Protein AF-A0A3D2FA81-F1 (afdb_monomer_lite)

Structure (mmCIF, N/CA/C/O backbone):
data_AF-A0A3D2FA81-F1
#
_entry.id   AF-A0A3D2FA81-F1
#
loop_
_atom_site.group_PDB
_atom_site.id
_atom_site.type_symbol
_atom_site.label_atom_id
_atom_site.label_alt_id
_atom_site.label_comp_id
_atom_site.label_asym_id
_atom_site.label_entity_id
_atom_site.label_seq_id
_atom_site.pdbx_PDB_ins_code
_atom_site.Cartn_x
_atom_site.Cartn_y
_atom_site.Cartn_z
_atom_site.occupancy
_atom_site.B_iso_or_equiv
_atom_site.auth_seq_id
_atom_site.auth_comp_id
_atom_site.auth_asym_id
_atom_site.auth_atom_id
_atom_site.pdbx_PDB_model_num
ATOM 1 N N . PRO A 1 1 ? 9.996 10.946 -12.824 1.00 70.06 1 PRO A N 1
ATOM 2 C CA . PRO A 1 1 ? 8.998 9.872 -12.596 1.00 70.06 1 PRO A CA 1
ATOM 3 C C . PRO A 1 1 ? 7.929 9.846 -13.703 1.00 70.06 1 PRO A C 1
ATOM 5 O O . PRO A 1 1 ? 7.212 10.825 -13.882 1.00 70.06 1 PRO A O 1
ATOM 8 N N . ASN A 1 2 ? 7.824 8.743 -14.449 1.00 84.31 2 ASN A N 1
ATOM 9 C CA . ASN A 1 2 ? 6.885 8.571 -15.574 1.00 84.31 2 ASN A CA 1
ATOM 10 C C . ASN A 1 2 ? 5.669 7.685 -15.235 1.00 84.31 2 ASN A C 1
ATOM 12 O O . ASN A 1 2 ? 5.020 7.141 -16.125 1.00 84.31 2 ASN A O 1
ATOM 16 N N . ILE A 1 3 ? 5.362 7.519 -13.947 1.00 91.56 3 ILE A N 1
ATOM 17 C CA . ILE A 1 3 ? 4.180 6.796 -13.469 1.00 91.56 3 ILE A CA 1
ATOM 18 C C . ILE A 1 3 ? 3.368 7.714 -12.564 1.00 91.56 3 ILE A C 1
ATOM 20 O O . ILE A 1 3 ? 3.922 8.386 -11.697 1.00 91.56 3 ILE A O 1
ATOM 24 N N . SER A 1 4 ? 2.050 7.690 -12.741 1.00 92.94 4 SER A N 1
ATOM 25 C CA . SER A 1 4 ? 1.077 8.381 -11.896 1.00 92.94 4 SER A CA 1
ATOM 26 C C . SER A 1 4 ? 0.083 7.403 -11.276 1.00 92.94 4 SER A C 1
ATOM 28 O O . SER A 1 4 ? -0.239 6.362 -11.854 1.00 92.94 4 SER A O 1
ATOM 30 N N . ALA A 1 5 ? -0.481 7.770 -10.126 1.00 94.31 5 ALA A N 1
ATOM 31 C CA . ALA A 1 5 ? -1.590 7.033 -9.531 1.00 94.31 5 ALA A CA 1
ATOM 32 C C . ALA A 1 5 ? -2.896 7.256 -10.312 1.00 94.31 5 ALA A C 1
ATOM 34 O O . ALA A 1 5 ? -3.206 8.362 -10.764 1.00 94.31 5 ALA A O 1
ATOM 35 N N . ARG A 1 6 ? -3.717 6.209 -10.420 1.00 96.25 6 ARG A N 1
ATOM 36 C CA . ARG A 1 6 ? -5.120 6.308 -10.840 1.00 96.25 6 ARG A CA 1
ATOM 37 C C . ARG A 1 6 ? -5.974 6.633 -9.614 1.00 96.25 6 ARG A C 1
ATOM 39 O O . ARG A 1 6 ? -6.645 5.754 -9.078 1.00 96.25 6 ARG A O 1
ATOM 46 N N . PHE A 1 7 ? -5.938 7.888 -9.167 1.00 95.19 7 PHE A N 1
ATOM 47 C CA . PHE A 1 7 ? -6.543 8.322 -7.897 1.00 95.19 7 PHE A CA 1
ATOM 48 C C . PHE A 1 7 ? -7.993 7.865 -7.699 1.00 95.19 7 PHE A C 1
ATOM 50 O O . PHE A 1 7 ? -8.301 7.273 -6.668 1.00 95.19 7 PHE A O 1
ATOM 57 N N . PHE A 1 8 ? -8.867 8.035 -8.696 1.00 96.94 8 PHE A N 1
ATOM 58 C CA . PHE A 1 8 ? -10.261 7.584 -8.589 1.00 96.94 8 PHE A CA 1
ATOM 59 C C . PHE A 1 8 ? -10.395 6.064 -8.404 1.00 96.94 8 PHE A C 1
ATOM 61 O O . PHE A 1 8 ? -11.239 5.612 -7.631 1.00 96.94 8 PHE A O 1
ATOM 68 N N . LYS A 1 9 ? -9.540 5.260 -9.057 1.00 95.94 9 LYS A N 1
ATOM 69 C CA . LYS A 1 9 ? -9.522 3.802 -8.854 1.00 95.94 9 LYS A CA 1
ATOM 70 C C . LYS A 1 9 ? -9.017 3.438 -7.461 1.00 95.94 9 LYS A C 1
ATOM 72 O O . LYS A 1 9 ? -9.608 2.574 -6.822 1.00 95.94 9 LYS A O 1
ATOM 77 N N . ALA A 1 10 ? -7.968 4.107 -6.985 1.00 95.50 10 ALA A N 1
ATOM 78 C CA . ALA A 1 10 ? -7.426 3.884 -5.647 1.00 95.50 10 ALA A CA 1
ATOM 79 C C . ALA A 1 10 ? -8.446 4.233 -4.555 1.00 95.50 10 ALA A C 1
ATOM 81 O O . ALA A 1 10 ? -8.661 3.434 -3.647 1.00 95.50 10 ALA A O 1
ATOM 82 N N . LEU A 1 11 ? -9.138 5.369 -4.685 1.00 96.69 11 LEU A N 1
ATOM 83 C CA . LEU A 1 11 ? -10.188 5.772 -3.751 1.00 96.69 11 LEU A CA 1
ATOM 84 C C . LEU A 1 11 ? -11.344 4.764 -3.736 1.00 96.69 11 LEU A C 1
ATOM 86 O O . LEU A 1 11 ? -11.760 4.324 -2.667 1.00 96.69 11 LEU A O 1
ATOM 90 N N . ARG A 1 12 ? -11.821 4.341 -4.915 1.00 97.12 12 ARG A N 1
ATOM 91 C CA . ARG A 1 12 ? -12.867 3.314 -5.022 1.00 97.12 12 ARG A CA 1
ATOM 92 C C . ARG A 1 12 ? -12.436 1.992 -4.384 1.00 97.12 12 ARG A C 1
ATOM 94 O O . ARG A 1 12 ? -13.236 1.374 -3.693 1.00 97.12 12 ARG A O 1
ATOM 101 N N . PHE A 1 13 ? -11.190 1.573 -4.596 1.00 96.62 13 PHE A N 1
ATOM 102 C CA . PHE A 1 13 ? -10.653 0.339 -4.027 1.00 96.62 13 PHE A CA 1
ATOM 103 C C . PHE A 1 13 ? -10.611 0.384 -2.494 1.00 96.62 13 PHE A C 1
ATOM 105 O O . PHE A 1 13 ? -11.115 -0.528 -1.846 1.00 96.62 13 PHE A O 1
ATOM 112 N N . VAL A 1 14 ? -10.082 1.463 -1.907 1.00 95.31 14 VAL A N 1
ATOM 113 C CA . VAL A 1 14 ? -10.018 1.617 -0.443 1.00 95.31 14 VAL A CA 1
ATOM 114 C C . VAL A 1 14 ? -11.415 1.704 0.176 1.00 95.31 14 VAL A C 1
ATOM 116 O O . VAL A 1 14 ? -11.653 1.082 1.210 1.00 95.31 14 VAL A O 1
ATOM 119 N N . ASN A 1 15 ? -12.354 2.408 -0.463 1.00 96.12 15 ASN A N 1
ATOM 120 C CA . ASN A 1 15 ? -13.745 2.436 -0.006 1.00 96.12 15 ASN A CA 1
ATOM 121 C C . ASN A 1 15 ? -14.376 1.037 -0.041 1.00 96.12 15 ASN A C 1
ATOM 123 O O . ASN A 1 15 ? -14.976 0.632 0.946 1.00 96.12 15 ASN A O 1
ATOM 127 N N . GLY A 1 16 ? -14.144 0.261 -1.104 1.00 97.06 16 GLY A N 1
ATOM 128 C CA . GLY A 1 16 ? -14.616 -1.124 -1.185 1.00 97.06 16 GLY A CA 1
ATOM 129 C C . GLY A 1 16 ? -14.021 -2.039 -0.108 1.00 97.06 16 GLY A C 1
ATOM 130 O O . GLY A 1 16 ? -14.715 -2.915 0.397 1.00 97.06 16 GLY A O 1
ATOM 131 N N . LEU A 1 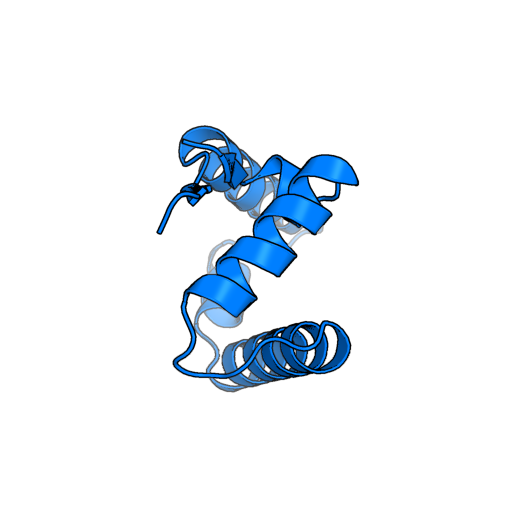17 ? -12.764 -1.826 0.302 1.00 96.19 17 LEU A N 1
ATOM 132 C CA . LEU A 1 17 ? -12.178 -2.553 1.436 1.00 96.19 17 LEU A CA 1
ATOM 133 C C . LEU A 1 17 ? -12.854 -2.196 2.764 1.00 96.19 17 LEU A C 1
ATOM 135 O O . LEU A 1 17 ? -13.075 -3.083 3.586 1.00 96.19 17 LEU A O 1
ATOM 139 N N . ARG A 1 18 ? -13.188 -0.916 2.971 1.00 96.12 18 ARG A N 1
ATOM 140 C CA . ARG A 1 18 ? -13.949 -0.476 4.148 1.00 96.12 18 ARG A CA 1
ATOM 141 C C . ARG A 1 18 ? -15.344 -1.094 4.156 1.00 96.12 18 ARG A C 1
ATOM 143 O O . ARG A 1 18 ? -15.756 -1.609 5.186 1.00 96.12 18 ARG A O 1
ATOM 150 N N . ASP A 1 19 ? -16.043 -1.067 3.027 1.00 97.75 19 ASP A N 1
ATOM 151 C CA . ASP A 1 19 ? -17.397 -1.614 2.928 1.00 97.75 19 ASP A CA 1
ATOM 152 C C . ASP A 1 19 ? -17.385 -3.132 3.155 1.00 97.75 19 ASP A C 1
ATOM 154 O O . ASP A 1 19 ? -18.139 -3.628 3.983 1.00 97.75 19 ASP A O 1
ATOM 158 N N . LYS A 1 20 ? -16.407 -3.851 2.588 1.00 97.81 20 LYS A N 1
ATOM 159 C CA . LYS A 1 20 ? -16.194 -5.273 2.893 1.00 97.81 20 LYS A CA 1
ATOM 160 C C . LYS A 1 20 ? -15.952 -5.530 4.386 1.00 97.81 20 LYS A C 1
ATOM 162 O O . LYS A 1 20 ? -16.405 -6.540 4.909 1.00 97.81 20 LYS A O 1
ATOM 167 N N . ALA A 1 21 ? -15.215 -4.660 5.078 1.00 97.44 21 ALA A N 1
ATOM 168 C CA . ALA A 1 21 ? -15.016 -4.792 6.521 1.00 97.44 21 ALA A CA 1
ATOM 169 C C . ALA A 1 21 ? -16.324 -4.603 7.302 1.00 97.44 21 ALA A C 1
ATOM 171 O O . ALA A 1 21 ? -16.600 -5.370 8.222 1.00 97.44 21 ALA A O 1
ATOM 172 N N . ARG A 1 22 ? -17.162 -3.652 6.891 1.00 97.50 22 ARG A N 1
ATOM 173 C CA . ARG A 1 22 ? -18.496 -3.462 7.474 1.00 97.50 22 ARG A CA 1
ATOM 174 C C . ARG A 1 22 ? -19.401 -4.668 7.238 1.00 97.50 22 ARG A C 1
ATOM 176 O O . ARG A 1 22 ? -20.060 -5.105 8.174 1.00 97.50 22 ARG A O 1
ATOM 183 N N . ASP A 1 23 ? -19.364 -5.259 6.045 1.00 98.06 23 ASP A N 1
ATOM 184 C CA . ASP A 1 23 ? -20.122 -6.478 5.722 1.00 98.06 23 ASP A CA 1
ATOM 185 C C . ASP A 1 23 ? -19.686 -7.683 6.574 1.00 98.06 23 ASP A C 1
ATOM 187 O O . ASP A 1 23 ? -20.473 -8.591 6.827 1.00 98.06 23 ASP A O 1
ATOM 191 N N . MET A 1 24 ? -18.437 -7.688 7.053 1.00 97.81 24 MET A N 1
ATOM 192 C CA . MET A 1 24 ? -17.929 -8.679 8.011 1.00 97.81 24 MET A 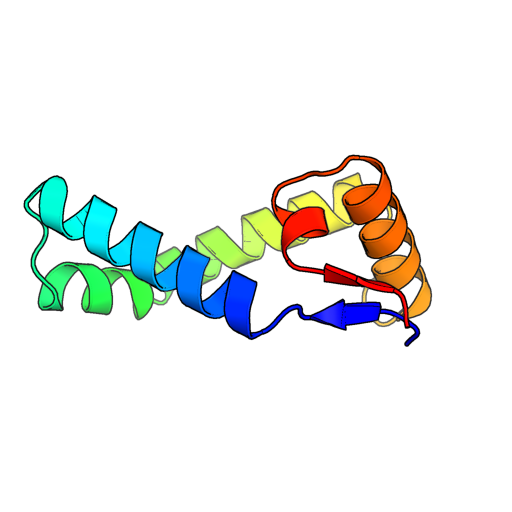CA 1
ATOM 193 C C . MET A 1 24 ? -18.311 -8.368 9.472 1.00 97.81 24 MET A C 1
ATOM 195 O O . MET A 1 24 ? -17.937 -9.126 10.363 1.00 97.81 24 MET A O 1
ATOM 199 N N . GLY A 1 25 ? -19.042 -7.279 9.729 1.00 98.06 25 GLY A N 1
ATOM 200 C CA . GLY A 1 25 ? -19.533 -6.890 11.053 1.00 98.06 25 GLY A CA 1
ATOM 201 C C . GLY A 1 25 ? -18.651 -5.897 11.815 1.00 98.06 25 GLY A C 1
ATOM 20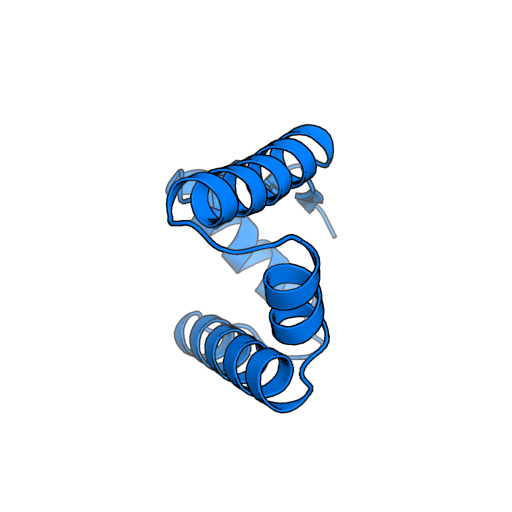2 O O . GLY A 1 25 ? -18.977 -5.566 12.952 1.00 98.06 25 GLY A O 1
ATOM 203 N N . TYR A 1 26 ? -17.561 -5.398 11.220 1.00 97.88 26 TYR A N 1
ATOM 204 C CA . TYR A 1 26 ? -16.701 -4.409 11.877 1.00 97.88 26 TYR A CA 1
ATOM 205 C C . TYR A 1 26 ? -17.315 -3.006 11.842 1.00 97.88 26 TYR A C 1
ATOM 207 O O . TYR A 1 26 ? -17.765 -2.520 10.801 1.00 97.88 26 TYR A O 1
ATOM 215 N N . THR A 1 27 ? -17.258 -2.312 12.974 1.00 97.69 27 THR A N 1
ATOM 216 C CA . THR A 1 27 ? -17.658 -0.907 13.092 1.00 97.69 27 THR A CA 1
ATOM 217 C C . THR A 1 27 ? -16.629 0.031 12.459 1.00 97.69 27 THR A C 1
ATOM 219 O O . THR A 1 27 ? -15.437 -0.270 12.367 1.00 97.69 27 THR A O 1
ATOM 222 N N . ASP A 1 28 ? -17.062 1.238 12.084 1.00 95.75 28 ASP A N 1
ATOM 223 C CA . ASP A 1 28 ? -16.149 2.273 11.581 1.00 95.75 28 ASP A CA 1
ATOM 224 C C . ASP A 1 28 ? -15.050 2.642 12.584 1.00 95.75 28 ASP A C 1
ATOM 226 O O . ASP A 1 28 ? -13.916 2.913 12.184 1.00 95.75 28 ASP A O 1
ATOM 230 N N . SER A 1 29 ? -15.361 2.617 13.883 1.00 97.50 29 SER A N 1
ATOM 231 C CA . SER A 1 29 ? -14.388 2.844 14.952 1.00 97.50 29 SER A CA 1
ATOM 232 C C . SER A 1 29 ? -13.310 1.767 15.001 1.00 97.50 29 SER A C 1
ATOM 234 O O . SER A 1 29 ? -12.138 2.100 15.155 1.00 97.50 29 SER A O 1
ATOM 236 N N . GLU A 1 30 ? -13.670 0.493 14.835 1.00 97.31 30 GLU A N 1
ATOM 237 C CA . GLU A 1 30 ? -12.703 -0.612 14.822 1.00 97.31 30 GLU A CA 1
ATOM 238 C C . GLU A 1 30 ? -11.818 -0.556 13.576 1.00 97.31 30 GLU A C 1
ATOM 240 O O . GLU A 1 30 ? -10.597 -0.701 13.670 1.00 97.31 30 GLU A O 1
ATOM 245 N N . ILE A 1 31 ? -12.411 -0.266 12.414 1.00 96.69 31 ILE A N 1
ATOM 246 C CA . ILE A 1 31 ? -11.676 -0.086 11.156 1.00 96.69 31 ILE A CA 1
ATOM 247 C C . ILE A 1 31 ? -10.687 1.081 11.280 1.00 96.69 31 ILE A C 1
ATOM 249 O O . ILE A 1 31 ? -9.534 0.977 10.847 1.00 96.69 31 ILE A O 1
ATOM 253 N N . ASP A 1 32 ? -11.105 2.200 11.873 1.00 96.00 32 ASP A N 1
ATOM 254 C CA . ASP A 1 32 ? -10.238 3.361 12.054 1.00 96.00 32 ASP A CA 1
ATOM 255 C C . ASP A 1 32 ? -9.148 3.120 13.106 1.00 96.00 32 ASP A C 1
ATOM 257 O O . ASP A 1 32 ? -7.993 3.486 12.872 1.00 96.00 32 ASP A O 1
ATOM 261 N N . ALA A 1 33 ? -9.471 2.446 14.213 1.00 97.81 33 ALA A N 1
ATOM 262 C CA . ALA A 1 33 ? -8.497 2.030 15.219 1.00 97.81 33 ALA A CA 1
ATOM 263 C C . ALA A 1 33 ? -7.425 1.121 14.601 1.00 97.81 33 ALA A C 1
ATOM 265 O O . ALA A 1 33 ? -6.228 1.372 14.765 1.00 97.81 33 ALA A O 1
ATOM 266 N N . TYR A 1 34 ? -7.839 0.140 13.794 1.00 96.44 34 TYR A N 1
ATOM 267 C CA . TYR A 1 34 ? -6.938 -0.724 13.037 1.00 96.44 34 TYR A CA 1
ATOM 268 C C . TYR A 1 34 ? -6.051 0.081 12.078 1.00 96.44 34 TYR A C 1
ATOM 270 O O . TYR A 1 34 ? -4.824 -0.029 12.104 1.00 96.44 34 TYR A O 1
ATOM 278 N N . ARG A 1 35 ? -6.650 0.962 11.267 1.00 95.25 35 ARG A N 1
ATOM 279 C CA . ARG A 1 35 ? -5.929 1.814 10.308 1.00 95.25 35 ARG A CA 1
ATOM 280 C C . ARG A 1 35 ? -4.928 2.745 10.988 1.00 95.25 35 ARG A C 1
ATOM 282 O O . ARG A 1 35 ? -3.890 3.054 10.401 1.00 95.25 35 ARG A O 1
ATOM 289 N N . LYS A 1 36 ? -5.248 3.256 12.179 1.00 96.25 36 LYS A N 1
ATOM 290 C CA . LYS A 1 36 ? -4.409 4.198 12.933 1.00 96.25 36 LYS A CA 1
ATOM 291 C C . LYS A 1 36 ? -3.341 3.506 13.772 1.00 96.25 36 LYS A C 1
ATOM 293 O O . LYS A 1 36 ? -2.334 4.160 14.052 1.00 96.25 36 LYS A O 1
ATOM 298 N N . SER A 1 37 ? -3.518 2.224 14.087 1.00 98.00 37 SER A N 1
ATOM 299 C CA . SER A 1 37 ? -2.602 1.433 14.903 1.00 98.00 37 SER A CA 1
ATOM 300 C C . SER A 1 37 ? -1.151 1.497 14.392 1.00 98.00 37 SER A C 1
ATOM 302 O O . SER A 1 37 ? -0.880 1.149 13.235 1.00 98.00 37 SER A O 1
ATOM 304 N N . PRO A 1 38 ? -0.187 1.922 15.232 1.00 97.50 38 PRO A N 1
ATOM 305 C CA . PRO A 1 38 ? 1.228 1.920 14.874 1.00 97.50 38 PRO A CA 1
ATOM 306 C C . PRO A 1 38 ? 1.752 0.525 14.529 1.00 97.50 38 PRO A C 1
ATOM 308 O O . PRO A 1 38 ? 2.546 0.394 13.597 1.00 97.50 38 PRO A O 1
ATOM 311 N N . THR A 1 39 ? 1.282 -0.511 15.232 1.00 98.00 39 THR A N 1
ATOM 312 C CA . THR A 1 39 ? 1.720 -1.899 15.023 1.00 98.00 39 THR A CA 1
ATOM 313 C C . THR A 1 39 ? 1.285 -2.410 13.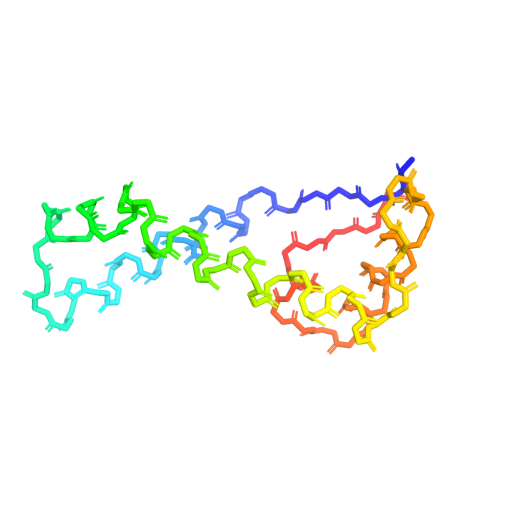654 1.00 98.00 39 THR A C 1
ATOM 315 O O . THR A 1 39 ? 2.102 -2.932 12.897 1.00 98.00 39 THR A O 1
ATOM 318 N N . GLU A 1 40 ? 0.032 -2.168 13.270 1.00 97.56 40 GLU A N 1
ATOM 319 C CA . GLU A 1 40 ? -0.492 -2.591 11.968 1.00 97.56 40 GLU A CA 1
ATOM 320 C C . GLU A 1 40 ? 0.117 -1.799 10.817 1.00 97.56 40 GLU A C 1
ATOM 322 O O . GLU A 1 40 ? 0.442 -2.371 9.773 1.00 97.56 40 GLU A O 1
ATOM 327 N N . LYS A 1 41 ? 0.374 -0.502 11.018 1.00 96.69 41 LYS A N 1
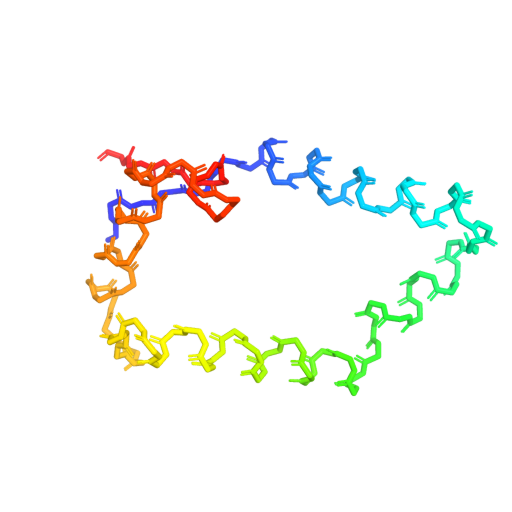ATOM 328 C CA . LYS A 1 41 ? 1.133 0.300 10.053 1.00 96.69 41 LYS A CA 1
ATOM 329 C C . LYS A 1 41 ? 2.560 -0.216 9.885 1.00 96.69 41 LYS A C 1
ATOM 331 O O . LYS A 1 41 ? 3.033 -0.287 8.755 1.00 96.69 41 LYS A O 1
ATOM 336 N N . ALA A 1 42 ? 3.248 -0.570 10.970 1.00 97.94 42 ALA A N 1
ATOM 337 C CA . ALA A 1 42 ? 4.594 -1.139 10.904 1.00 97.94 42 ALA A CA 1
ATOM 338 C C . ALA A 1 42 ? 4.590 -2.483 10.163 1.00 97.94 42 ALA A C 1
ATOM 340 O O . ALA A 1 42 ? 5.377 -2.677 9.239 1.00 97.94 42 ALA A O 1
ATOM 341 N N . ARG A 1 43 ? 3.630 -3.364 10.471 1.00 97.56 43 ARG A N 1
ATOM 342 C CA . ARG A 1 43 ? 3.443 -4.644 9.777 1.00 97.56 43 ARG A CA 1
ATOM 343 C C . ARG A 1 43 ? 3.182 -4.458 8.280 1.00 97.56 43 ARG A C 1
ATOM 345 O O . ARG A 1 43 ? 3.761 -5.169 7.462 1.00 97.56 43 ARG A O 1
ATOM 352 N N . ALA A 1 44 ? 2.323 -3.509 7.905 1.00 95.50 44 ALA A N 1
ATOM 353 C CA . ALA A 1 44 ? 2.034 -3.203 6.506 1.00 95.50 44 ALA A CA 1
ATOM 354 C C . ALA A 1 44 ? 3.258 -2.634 5.768 1.00 95.50 44 ALA A C 1
ATOM 356 O O . ALA A 1 44 ? 3.515 -3.032 4.631 1.00 95.50 44 ALA A O 1
ATOM 357 N N . ARG A 1 45 ? 4.041 -1.757 6.415 1.00 96.00 45 ARG A N 1
ATOM 358 C CA . ARG A 1 45 ? 5.299 -1.230 5.856 1.00 96.00 45 ARG A CA 1
ATOM 359 C C . ARG A 1 45 ? 6.330 -2.328 5.643 1.00 96.00 45 ARG A C 1
ATOM 361 O O . ARG A 1 45 ? 6.827 -2.439 4.532 1.00 96.00 45 ARG A O 1
ATOM 368 N N . ALA A 1 46 ? 6.553 -3.191 6.633 1.00 97.38 46 ALA A N 1
ATOM 369 C CA . ALA A 1 46 ? 7.488 -4.310 6.518 1.00 97.38 46 ALA A CA 1
ATOM 370 C C . ALA A 1 46 ? 7.136 -5.240 5.343 1.00 97.38 46 ALA A C 1
ATOM 372 O O . ALA A 1 46 ? 8.010 -5.651 4.584 1.00 97.38 46 ALA A O 1
ATOM 373 N N . LYS A 1 47 ? 5.842 -5.518 5.125 1.00 96.75 47 LYS A N 1
ATOM 374 C CA . LYS A 1 47 ? 5.382 -6.267 3.942 1.00 96.75 47 LYS A CA 1
ATOM 375 C C . LYS A 1 47 ? 5.689 -5.538 2.633 1.00 96.75 47 LYS A C 1
ATOM 377 O O . LYS A 1 47 ? 6.108 -6.173 1.670 1.00 96.75 47 LYS A O 1
ATOM 382 N N . GLY A 1 48 ? 5.467 -4.225 2.596 1.00 95.56 48 GLY A N 1
ATOM 383 C CA . GLY A 1 48 ? 5.791 -3.390 1.440 1.00 95.56 48 GLY A CA 1
ATOM 384 C C . GLY A 1 48 ? 7.289 -3.372 1.141 1.00 95.56 48 GLY A C 1
ATOM 385 O O . GLY A 1 48 ? 7.685 -3.597 0.006 1.00 95.56 48 GLY A O 1
ATOM 386 N N . GLU A 1 49 ? 8.127 -3.172 2.153 1.00 95.19 49 GLU A N 1
ATOM 387 C CA . GLU A 1 49 ? 9.589 -3.175 2.030 1.00 95.19 49 GLU A CA 1
ATOM 388 C C . GLU A 1 49 ? 10.116 -4.529 1.551 1.00 95.19 49 GLU A C 1
ATOM 390 O O . GLU A 1 49 ? 10.904 -4.574 0.609 1.00 95.19 49 GLU A O 1
ATOM 395 N N . ALA A 1 50 ? 9.613 -5.634 2.109 1.00 96.62 50 ALA A N 1
ATOM 396 C CA . ALA A 1 50 ? 9.951 -6.977 1.644 1.00 96.62 50 ALA A CA 1
ATOM 397 C C . ALA A 1 50 ? 9.548 -7.197 0.176 1.00 96.62 50 ALA A C 1
ATOM 399 O O . ALA A 1 50 ? 10.316 -7.769 -0.597 1.00 96.62 50 ALA A O 1
ATOM 400 N N . TYR A 1 51 ? 8.374 -6.701 -0.236 1.00 96.31 51 TYR A N 1
ATOM 401 C CA . TYR A 1 51 ? 7.932 -6.760 -1.630 1.00 96.31 51 TYR A CA 1
ATOM 402 C C . TYR A 1 51 ? 8.854 -5.972 -2.564 1.00 96.31 51 TYR A C 1
ATOM 404 O O . TYR A 1 51 ? 9.231 -6.462 -3.627 1.00 96.31 51 TYR A O 1
ATOM 412 N N . LEU A 1 52 ? 9.231 -4.755 -2.170 1.00 95.75 52 LEU A N 1
ATOM 413 C CA . LEU A 1 52 ? 10.140 -3.902 -2.930 1.00 95.75 52 LEU A CA 1
ATOM 414 C C . LEU A 1 52 ? 11.525 -4.552 -3.066 1.00 95.75 52 LEU A C 1
ATOM 416 O O . LEU A 1 52 ? 12.054 -4.622 -4.175 1.00 95.75 52 LEU A O 1
ATOM 420 N N . ALA A 1 53 ? 12.069 -5.092 -1.973 1.00 95.06 53 ALA A N 1
ATOM 421 C CA . ALA A 1 53 ? 13.355 -5.786 -1.961 1.00 95.06 53 ALA A CA 1
ATOM 422 C C . ALA A 1 53 ? 13.348 -7.028 -2.868 1.00 95.06 53 ALA A C 1
ATOM 424 O O . ALA A 1 53 ? 14.237 -7.185 -3.701 1.00 95.06 53 ALA A O 1
ATOM 425 N N . ALA A 1 54 ? 12.302 -7.859 -2.786 1.00 96.19 54 ALA A N 1
ATOM 426 C CA . ALA A 1 54 ? 12.137 -9.035 -3.645 1.00 96.19 54 ALA A CA 1
ATOM 427 C C . ALA A 1 54 ? 12.021 -8.691 -5.143 1.00 96.19 54 ALA A C 1
ATOM 429 O O . ALA A 1 54 ? 12.251 -9.545 -5.996 1.00 96.19 54 ALA A O 1
ATOM 430 N N . ASN A 1 55 ? 11.678 -7.443 -5.469 1.00 95.81 55 ASN A N 1
ATOM 431 C CA . ASN A 1 55 ? 11.571 -6.938 -6.835 1.00 95.81 55 ASN A CA 1
ATOM 432 C C . ASN A 1 55 ? 12.736 -6.010 -7.234 1.00 95.81 55 ASN A C 1
ATOM 434 O O . ASN A 1 55 ? 12.621 -5.276 -8.215 1.00 95.81 55 ASN A O 1
ATOM 438 N N . ASN A 1 56 ? 13.860 -6.058 -6.510 1.00 94.31 56 ASN A N 1
ATOM 439 C CA . ASN A 1 56 ? 15.085 -5.303 -6.803 1.00 94.31 56 ASN A CA 1
ATOM 440 C C . ASN A 1 56 ? 14.898 -3.775 -6.822 1.00 94.31 56 ASN A C 1
ATOM 442 O O . ASN A 1 56 ? 15.579 -3.062 -7.560 1.00 94.31 56 ASN A O 1
ATOM 446 N N . VAL A 1 57 ? 13.972 -3.251 -6.018 1.00 96.12 57 VAL A N 1
ATOM 447 C CA . VAL A 1 57 ? 13.825 -1.803 -5.845 1.00 96.12 57 VAL A CA 1
ATOM 448 C C . VAL A 1 57 ? 14.895 -1.294 -4.886 1.00 96.12 57 VAL A C 1
ATOM 450 O O . VAL A 1 57 ? 15.050 -1.802 -3.777 1.00 96.12 57 VAL A O 1
ATOM 453 N N . THR A 1 58 ? 15.609 -0.251 -5.298 1.00 93.44 58 THR A N 1
ATOM 454 C CA . THR A 1 58 ? 16.625 0.413 -4.480 1.00 93.44 58 THR A CA 1
ATOM 455 C C . THR A 1 58 ? 16.033 1.661 -3.841 1.00 93.44 58 THR A C 1
ATOM 457 O O . THR A 1 58 ? 15.553 2.565 -4.531 1.00 93.44 58 THR A O 1
ATOM 460 N N . VAL A 1 59 ? 16.095 1.734 -2.512 1.00 88.56 59 VAL A N 1
ATOM 461 C CA . VAL A 1 59 ? 15.629 2.903 -1.757 1.00 88.56 59 VAL A CA 1
ATOM 462 C C . VAL A 1 59 ? 16.381 4.152 -2.219 1.00 88.56 59 VAL A C 1
ATOM 464 O O . VAL A 1 59 ? 17.602 4.146 -2.341 1.00 88.56 59 VAL A O 1
ATOM 467 N N . GLY A 1 60 ? 15.638 5.218 -2.519 1.00 88.94 60 GLY A N 1
ATOM 468 C CA . GLY A 1 60 ? 16.190 6.468 -3.052 1.00 88.94 60 GLY A CA 1
ATOM 469 C C . GLY A 1 60 ? 16.379 6.501 -4.575 1.00 88.94 60 GLY A C 1
ATOM 470 O O . GLY A 1 60 ? 16.541 7.584 -5.131 1.00 88.94 60 GLY A O 1
ATOM 471 N N . ASN A 1 61 ? 16.276 5.368 -5.281 1.00 92.69 61 ASN A N 1
ATOM 472 C CA . ASN A 1 61 ? 16.356 5.329 -6.744 1.00 92.69 61 ASN A CA 1
ATOM 473 C C . ASN A 1 61 ? 14.961 5.271 -7.379 1.00 92.69 61 ASN A C 1
ATOM 475 O O . ASN A 1 61 ? 14.400 4.190 -7.571 1.00 92.69 61 ASN A O 1
ATOM 479 N N . ILE A 1 62 ? 14.431 6.435 -7.765 1.00 91.00 62 ILE A N 1
ATOM 480 C CA . ILE A 1 62 ? 13.102 6.594 -8.385 1.00 91.00 62 ILE A CA 1
ATOM 481 C C . ILE A 1 62 ? 12.911 5.688 -9.612 1.00 91.00 62 ILE A C 1
ATOM 483 O O . ILE A 1 62 ? 11.826 5.133 -9.790 1.00 91.00 62 ILE A O 1
ATOM 487 N N . GLU A 1 63 ? 13.942 5.486 -10.435 1.00 92.94 63 GLU A N 1
ATOM 488 C CA . GLU A 1 63 ? 13.819 4.666 -11.644 1.00 92.94 63 GLU A CA 1
ATOM 489 C C . GLU A 1 63 ? 13.584 3.190 -11.330 1.00 92.94 63 GLU A C 1
ATOM 491 O O . GLU A 1 63 ? 12.822 2.533 -12.040 1.00 92.94 63 GLU A O 1
ATOM 496 N N . SER A 1 64 ? 14.139 2.680 -10.227 1.00 94.50 64 SER A N 1
ATOM 497 C CA . SER A 1 64 ? 13.866 1.308 -9.778 1.00 94.50 64 SER A CA 1
ATOM 498 C C . SER A 1 64 ? 12.395 1.120 -9.366 1.00 94.50 64 SER A C 1
ATOM 500 O O . SER A 1 64 ? 11.763 0.135 -9.752 1.00 94.50 64 SER A O 1
ATOM 502 N N . TYR A 1 65 ? 11.792 2.116 -8.701 1.00 94.69 65 TYR A N 1
ATOM 503 C CA . TYR A 1 65 ? 10.355 2.121 -8.398 1.00 94.69 65 TYR A CA 1
ATOM 504 C C . TYR A 1 65 ? 9.510 2.200 -9.672 1.00 94.69 65 TYR A C 1
ATOM 506 O O . TYR A 1 65 ? 8.512 1.488 -9.803 1.00 94.69 65 TYR A O 1
ATOM 514 N N . CYS A 1 66 ? 9.896 3.048 -10.632 1.00 94.12 66 CYS A N 1
ATOM 515 C CA . CYS A 1 66 ? 9.180 3.156 -11.899 1.00 94.12 66 CYS A CA 1
ATOM 516 C C . CYS A 1 66 ? 9.304 1.873 -12.741 1.00 94.12 66 CYS A C 1
ATOM 518 O O . CYS A 1 66 ? 8.333 1.476 -13.385 1.00 94.12 66 CYS A O 1
A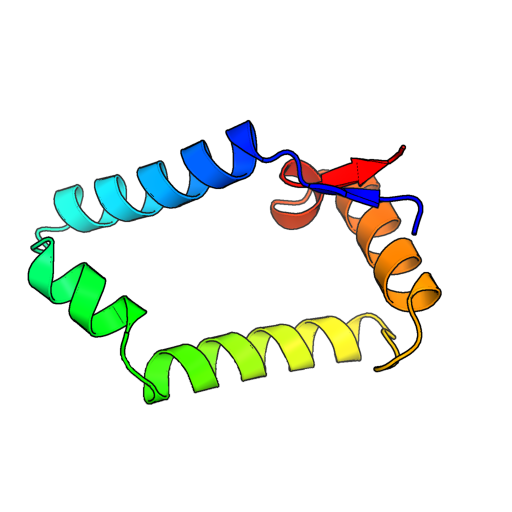TOM 520 N N . ALA A 1 67 ? 10.447 1.184 -12.717 1.00 95.12 67 ALA A N 1
ATOM 521 C CA . ALA A 1 67 ? 10.625 -0.102 -13.389 1.00 95.12 67 ALA A CA 1
ATOM 522 C C . ALA A 1 67 ? 9.675 -1.169 -12.828 1.00 95.12 67 ALA A C 1
ATOM 524 O O . ALA A 1 67 ? 8.954 -1.804 -13.604 1.00 95.12 67 ALA A O 1
ATOM 525 N N . LEU A 1 68 ? 9.592 -1.294 -11.497 1.00 96.06 68 LEU A N 1
ATOM 526 C CA . LEU A 1 68 ? 8.615 -2.173 -10.854 1.00 96.06 68 LEU A CA 1
ATOM 527 C C . LEU A 1 68 ? 7.182 -1.766 -11.215 1.00 96.06 68 LEU A C 1
ATOM 529 O O . LEU A 1 68 ? 6.401 -2.603 -11.658 1.00 96.06 68 LEU A O 1
ATOM 533 N N . GLY A 1 69 ? 6.839 -0.480 -11.120 1.00 95.56 69 GLY A N 1
ATOM 534 C CA . GLY A 1 69 ? 5.500 0.005 -11.464 1.00 95.56 69 GLY A CA 1
ATOM 535 C C . GLY A 1 69 ? 5.082 -0.342 -12.900 1.00 95.56 69 GLY A C 1
ATOM 536 O O . GLY A 1 69 ? 3.953 -0.777 -13.119 1.00 95.56 69 GLY A O 1
ATOM 537 N N . ARG A 1 70 ? 5.991 -0.234 -13.881 1.00 95.88 70 ARG A N 1
ATOM 538 C CA . ARG A 1 70 ? 5.739 -0.667 -15.271 1.00 95.88 70 ARG A CA 1
ATOM 539 C C . ARG A 1 70 ? 5.506 -2.176 -15.362 1.00 95.88 70 ARG A C 1
ATOM 541 O O . ARG A 1 70 ? 4.600 -2.604 -16.077 1.00 95.88 70 ARG A O 1
ATOM 548 N N . ALA A 1 71 ? 6.288 -2.973 -14.636 1.00 96.12 71 ALA A N 1
ATOM 549 C CA . ALA A 1 71 ? 6.118 -4.423 -14.592 1.00 96.12 71 ALA A CA 1
ATOM 550 C C . ALA A 1 71 ? 4.762 -4.824 -13.983 1.00 96.12 71 ALA A C 1
ATOM 552 O O . ALA A 1 71 ? 4.075 -5.678 -14.540 1.00 96.12 71 ALA A O 1
ATOM 553 N N . GLU A 1 72 ? 4.336 -4.168 -12.902 1.00 97.31 72 GLU A N 1
ATOM 554 C CA . GLU A 1 72 ? 3.026 -4.380 -12.271 1.00 97.31 72 GLU A CA 1
ATOM 555 C C . GLU A 1 72 ? 1.867 -4.023 -13.208 1.00 97.31 72 GLU A C 1
ATOM 557 O O . GLU A 1 72 ? 0.911 -4.790 -13.335 1.00 97.31 72 GLU A O 1
ATOM 562 N N . ILE A 1 73 ? 1.966 -2.884 -13.908 1.00 96.19 73 ILE A N 1
ATOM 563 C CA . ILE A 1 73 ? 0.980 -2.466 -14.917 1.00 96.19 73 ILE A CA 1
ATOM 564 C C . ILE A 1 73 ? 0.880 -3.516 -16.027 1.00 96.19 73 ILE A C 1
ATOM 566 O O . ILE A 1 73 ? -0.225 -3.931 -16.367 1.00 96.19 73 ILE A O 1
ATOM 570 N N . LYS A 1 74 ? 2.017 -3.990 -16.558 1.00 96.50 74 LYS A N 1
ATOM 571 C CA . LYS A 1 74 ? 2.050 -5.013 -17.617 1.00 96.50 74 LYS A CA 1
ATOM 572 C C . LYS A 1 74 ? 1.404 -6.327 -17.171 1.00 96.50 74 LYS A C 1
ATOM 574 O O . LYS A 1 74 ? 0.714 -6.964 -17.959 1.00 96.50 74 LYS A O 1
ATOM 579 N N . LYS A 1 75 ? 1.601 -6.720 -15.910 1.00 96.00 75 LYS A N 1
ATOM 580 C CA . LYS A 1 75 ? 1.002 -7.927 -15.319 1.00 96.00 75 LYS A CA 1
ATOM 581 C C . LYS A 1 75 ? -0.483 -7.770 -14.979 1.00 96.00 75 LYS A C 1
ATOM 583 O O . LYS A 1 75 ? -1.093 -8.738 -14.544 1.00 96.00 75 LYS A O 1
ATOM 588 N N . SER A 1 76 ? -1.062 -6.576 -15.141 1.00 94.50 76 SER A N 1
ATOM 589 C CA . SER A 1 76 ? -2.427 -6.263 -14.691 1.00 94.50 76 SER A CA 1
ATOM 590 C C . SER A 1 76 ? -2.668 -6.641 -13.223 1.00 94.50 76 SER A C 1
ATOM 592 O O . SER A 1 76 ? -3.767 -7.043 -12.845 1.00 94.50 76 SER A O 1
ATOM 594 N N . SER A 1 77 ? -1.630 -6.529 -12.388 1.00 96.56 77 SER A N 1
ATOM 595 C CA . SER A 1 77 ? -1.731 -6.856 -10.969 1.00 96.56 77 SER A CA 1
ATOM 596 C C . SER A 1 77 ? -2.624 -5.852 -10.238 1.00 96.56 77 SER A C 1
ATOM 598 O O . SER A 1 77 ? -2.946 -4.782 -10.761 1.00 96.56 77 SER A O 1
ATOM 600 N N . GLN A 1 78 ? -2.974 -6.137 -8.982 1.00 95.12 78 GLN A N 1
ATOM 601 C CA . GLN A 1 78 ? -3.704 -5.170 -8.160 1.00 95.12 78 GLN A CA 1
ATOM 602 C C . GLN A 1 78 ? -2.934 -3.846 -7.995 1.00 95.12 78 GLN A C 1
ATOM 604 O O . GLN A 1 78 ? -3.558 -2.786 -7.982 1.00 95.12 78 GLN A O 1
ATOM 609 N N . ILE A 1 79 ? -1.597 -3.887 -7.913 1.00 95.44 79 ILE A N 1
ATOM 610 C CA . ILE A 1 79 ? -0.751 -2.684 -7.869 1.00 95.44 79 ILE A CA 1
ATOM 611 C C . ILE A 1 79 ? -0.814 -1.965 -9.222 1.00 95.44 79 ILE A C 1
ATOM 613 O O . ILE A 1 79 ? -1.101 -0.770 -9.278 1.00 95.44 79 ILE A O 1
ATOM 617 N N . GLY A 1 80 ? -0.631 -2.695 -10.325 1.00 96.12 80 GLY A N 1
ATOM 618 C CA . GLY A 1 80 ? -0.676 -2.149 -11.680 1.00 96.12 80 GLY A CA 1
ATOM 619 C C . GLY A 1 80 ? -2.022 -1.526 -12.045 1.00 96.12 80 GLY A C 1
ATOM 620 O O . GLY A 1 80 ? -2.073 -0.470 -12.673 1.00 96.12 80 GLY A O 1
ATOM 621 N N . ALA A 1 81 ? -3.125 -2.115 -11.580 1.00 96.62 81 ALA A N 1
ATOM 622 C CA . ALA A 1 81 ? -4.482 -1.611 -11.783 1.00 96.62 81 ALA A CA 1
ATOM 623 C C . ALA A 1 81 ? -4.709 -0.219 -11.166 1.00 96.62 81 ALA A C 1
ATOM 625 O O . ALA A 1 81 ? -5.602 0.514 -11.610 1.00 96.62 81 ALA A O 1
ATOM 626 N N . LEU A 1 82 ? -3.902 0.149 -10.165 1.00 96.62 82 LEU A N 1
ATOM 627 C CA . LEU A 1 82 ? -3.931 1.439 -9.475 1.00 96.62 82 LEU A CA 1
ATOM 628 C C . LEU A 1 82 ? -2.934 2.456 -10.050 1.00 96.62 82 LEU A C 1
ATOM 630 O O . LEU A 1 82 ? -2.954 3.618 -9.641 1.00 96.62 82 LEU A O 1
ATOM 634 N N . LEU A 1 83 ? -2.105 2.066 -11.020 1.00 96.38 83 LEU A N 1
ATOM 635 C CA . LEU A 1 83 ? -1.063 2.901 -11.617 1.00 96.38 83 LEU A CA 1
ATOM 636 C C . LEU A 1 83 ? -1.309 3.134 -13.117 1.00 96.38 83 LEU A C 1
ATOM 638 O O . LEU A 1 83 ? -2.028 2.392 -13.793 1.00 96.38 83 LEU A O 1
ATOM 642 N N . ARG A 1 84 ? -0.731 4.205 -13.659 1.00 94.75 84 ARG A N 1
ATOM 643 C CA . ARG A 1 84 ? -0.666 4.471 -15.102 1.00 94.75 84 ARG A CA 1
ATOM 644 C C . ARG A 1 84 ? 0.709 5.004 -15.480 1.00 94.75 84 ARG A C 1
ATOM 646 O O . ARG A 1 84 ? 1.312 5.733 -14.700 1.00 94.75 84 ARG A O 1
ATOM 653 N N . VAL A 1 85 ? 1.164 4.659 -16.677 1.00 93.94 85 VAL A N 1
ATOM 654 C CA . VAL A 1 85 ? 2.307 5.325 -17.310 1.00 93.94 85 VAL A CA 1
ATOM 655 C C . VAL A 1 85 ? 1.825 6.676 -17.853 1.00 93.94 85 VAL A C 1
ATOM 657 O O . VAL A 1 85 ? 0.674 6.767 -18.292 1.00 93.94 85 VAL A O 1
ATOM 660 N N . ASN A 1 86 ? 2.664 7.706 -17.743 1.00 86.31 86 ASN A N 1
ATOM 661 C CA . ASN A 1 86 ? 2.444 9.017 -18.362 1.00 86.31 86 ASN A CA 1
ATOM 662 C C . ASN A 1 86 ? 3.130 9.094 -19.721 1.00 86.31 86 ASN A C 1
ATOM 664 O O . ASN A 1 86 ? 4.245 8.534 -19.827 1.00 86.31 86 ASN A O 1
#

Secondary structure (DSSP, 8-state):
--EEE-HHHHHHHHHHHHHHHHHTT--HHHHHHHHH-HHHHHHHHHHHHHHHHHTTPPTT-HHHHHHHHHHHHHTT-HHHHTEEE-

Radius of gyration: 15.15 Å; chains: 1; bounding box: 37×19×34 Å

pLDDT: mean 95.31, std 3.65, range [70.06, 98.06]

Foldseek 3Di:
DQKDFPVVVVVVVVVVVVVVCVVVVDDPVRVVCCVPDPVNVVVVVVVVVVVLVVQVHDPPDVVSVVVVLVVCLVVVHPSNVGMDGD

Sequence (86 aa):
PNISARFFKALRFVNGLRDKARDMGYTDSEIDAYRKSPTEKARARAKGEAYLAANNVTVGNIESYCALGRAEIKKSSQIGALLRVN